Protein AF-A0A330G0H7-F1 (afdb_monomer_lite)

Organism: Enterobacter cloacae (NCBI:txid550)

pLDDT: mean 85.18, std 18.32, range [38.19, 97.94]

Foldseek 3Di:
DVVVVLLVLQVVLQVVVVVCCVVVVHPADAAAFDEDAFEAEAVGLVVSVVNQVCLVVVPPSLLVSNVNSCVPHHYNYDSNTHYPHYHYHHPPPPPPPPDPDDDDDDDD

Secondary structure (DSSP, 8-state):
-HHHHHHHHHHHHHHHHHHHHHHHT-S--EE---EEEEEEETHHHHHHHHHHHHHHTT-HHHHHHHHHHHTT-EE-S-TT-EEEEEEEE----------S--------

Structure (mmCIF, N/CA/C/O backbone):
data_AF-A0A330G0H7-F1
#
_entry.id   AF-A0A330G0H7-F1
#
loop_
_atom_site.group_PDB
_atom_site.id
_atom_site.type_symbol
_atom_site.label_atom_id
_atom_site.label_alt_id
_atom_site.label_comp_id
_atom_site.label_asym_id
_atom_site.label_entity_id
_atom_site.label_seq_id
_atom_site.pdbx_PDB_ins_code
_atom_site.Cartn_x
_atom_site.Cartn_y
_atom_site.Cartn_z
_atom_site.occupancy
_atom_site.B_iso_or_equiv
_atom_site.auth_seq_id
_atom_site.auth_comp_id
_atom_site.auth_asym_id
_atom_site.auth_atom_id
_atom_site.pdbx_PDB_model_num
ATOM 1 N N . LYS A 1 1 ? 9.115 -8.337 -8.343 1.00 62.84 1 LYS A N 1
ATOM 2 C CA . LYS A 1 1 ? 9.505 -6.994 -7.813 1.00 62.84 1 LYS A CA 1
ATOM 3 C C . LYS A 1 1 ? 8.358 -6.338 -7.050 1.00 62.84 1 LYS A C 1
ATOM 5 O O . LYS A 1 1 ? 8.592 -5.875 -5.944 1.00 62.84 1 LYS A O 1
ATOM 10 N N . THR A 1 2 ? 7.137 -6.345 -7.586 1.00 73.94 2 THR A N 1
ATOM 11 C CA . THR A 1 2 ? 5.952 -5.833 -6.881 1.00 73.94 2 THR A CA 1
ATOM 12 C C . THR A 1 2 ? 5.593 -6.643 -5.637 1.00 73.94 2 THR A C 1
ATOM 14 O O . THR A 1 2 ? 5.177 -6.055 -4.655 1.00 73.94 2 THR A O 1
ATOM 17 N N . ASP A 1 3 ? 5.853 -7.951 -5.600 1.00 78.50 3 ASP A N 1
ATOM 18 C CA . ASP A 1 3 ? 5.480 -8.772 -4.429 1.00 78.50 3 ASP A CA 1
ATOM 19 C C . ASP A 1 3 ? 6.363 -8.490 -3.211 1.00 78.50 3 ASP A C 1
ATOM 21 O O . ASP A 1 3 ? 5.889 -8.506 -2.081 1.00 78.50 3 ASP A O 1
ATOM 25 N N . LYS A 1 4 ? 7.625 -8.099 -3.441 1.00 81.69 4 LYS A N 1
ATOM 26 C CA . LYS A 1 4 ? 8.481 -7.548 -2.379 1.00 81.69 4 LYS A CA 1
ATOM 27 C C . LYS A 1 4 ? 7.928 -6.225 -1.842 1.00 81.69 4 LYS A C 1
ATOM 29 O O . LYS A 1 4 ? 7.996 -5.991 -0.641 1.00 81.69 4 LYS A O 1
ATOM 34 N N . ALA A 1 5 ? 7.369 -5.379 -2.712 1.00 77.50 5 ALA A N 1
ATOM 35 C CA . ALA A 1 5 ? 6.721 -4.140 -2.284 1.00 77.50 5 ALA A CA 1
ATOM 36 C C . ALA A 1 5 ? 5.468 -4.432 -1.441 1.00 77.50 5 ALA A C 1
ATOM 38 O O . ALA A 1 5 ? 5.298 -3.815 -0.396 1.00 77.50 5 ALA A O 1
ATOM 39 N N . VAL A 1 6 ? 4.655 -5.420 -1.837 1.00 86.00 6 VAL A N 1
ATOM 40 C CA . VAL A 1 6 ? 3.478 -5.865 -1.069 1.00 86.00 6 VAL A CA 1
ATOM 41 C C . VAL A 1 6 ? 3.878 -6.433 0.294 1.00 86.00 6 VAL A C 1
ATOM 43 O O . VAL A 1 6 ? 3.304 -6.031 1.301 1.00 86.00 6 VAL A O 1
ATOM 46 N N . ALA A 1 7 ? 4.907 -7.282 0.364 1.00 87.88 7 ALA A N 1
ATOM 47 C CA . ALA A 1 7 ? 5.421 -7.794 1.637 1.00 87.88 7 ALA A CA 1
ATOM 48 C C . ALA A 1 7 ? 5.912 -6.666 2.569 1.00 87.88 7 ALA A C 1
ATOM 50 O O . ALA A 1 7 ? 5.693 -6.710 3.778 1.00 87.88 7 ALA A O 1
ATOM 51 N N . GLY A 1 8 ? 6.523 -5.619 2.005 1.00 92.31 8 GLY A N 1
ATOM 52 C CA . GLY A 1 8 ? 6.950 -4.436 2.753 1.00 92.31 8 GLY A CA 1
ATOM 53 C C . GLY A 1 8 ? 5.805 -3.581 3.314 1.00 92.31 8 GLY A C 1
ATOM 54 O O . GLY A 1 8 ? 6.034 -2.825 4.257 1.00 92.31 8 GLY A O 1
ATOM 55 N N . LEU A 1 9 ? 4.577 -3.696 2.786 1.00 93.56 9 LEU A N 1
ATOM 56 C CA . LEU A 1 9 ? 3.428 -2.931 3.291 1.00 93.56 9 LEU A CA 1
ATOM 57 C C . LEU A 1 9 ? 3.091 -3.301 4.730 1.00 93.56 9 LEU A C 1
ATOM 59 O O . LEU A 1 9 ? 2.837 -2.407 5.533 1.00 93.56 9 LEU A O 1
ATOM 63 N N . ILE A 1 10 ? 3.124 -4.595 5.055 1.00 94.94 10 ILE A N 1
ATOM 64 C CA . ILE A 1 10 ? 2.732 -5.110 6.372 1.00 94.94 10 ILE A CA 1
ATOM 65 C C . ILE A 1 10 ? 3.588 -4.446 7.451 1.00 94.94 10 ILE A C 1
ATOM 67 O O . ILE A 1 10 ? 3.077 -3.730 8.311 1.00 94.94 10 ILE A O 1
ATOM 71 N N . SER A 1 11 ? 4.910 -4.598 7.340 1.00 95.31 11 SER A N 1
ATOM 72 C CA . SER A 1 11 ? 5.846 -4.064 8.327 1.00 95.31 11 SER A CA 1
ATOM 73 C C . SER A 1 11 ? 5.796 -2.538 8.402 1.00 95.31 11 SER A C 1
ATOM 75 O O . SER A 1 11 ? 5.880 -1.980 9.497 1.00 95.31 11 SER A O 1
ATOM 77 N N . LYS A 1 12 ? 5.616 -1.845 7.268 1.00 96.44 12 LYS A N 1
ATOM 78 C CA . LYS A 1 12 ? 5.561 -0.380 7.249 1.00 96.44 12 LYS A CA 1
ATOM 79 C C . LYS A 1 12 ? 4.296 0.162 7.911 1.00 96.44 12 LYS A C 1
ATOM 81 O O . LYS A 1 12 ? 4.404 1.087 8.714 1.00 96.44 12 LYS A O 1
ATOM 86 N N . ILE A 1 13 ? 3.126 -0.408 7.611 1.00 96.62 13 ILE A N 1
ATOM 87 C CA . ILE A 1 13 ? 1.850 0.010 8.210 1.00 96.62 13 ILE A CA 1
ATOM 88 C C . ILE A 1 13 ? 1.893 -0.220 9.721 1.00 96.62 13 ILE A C 1
ATOM 90 O O . ILE A 1 13 ? 1.601 0.702 10.482 1.00 96.62 13 ILE A O 1
ATOM 94 N N . GLU A 1 14 ? 2.335 -1.397 10.165 1.00 95.44 14 GLU A N 1
ATOM 95 C CA . GLU A 1 14 ? 2.437 -1.704 11.590 1.00 95.44 14 GLU A CA 1
ATOM 96 C C . GLU A 1 14 ? 3.361 -0.733 12.337 1.00 95.44 14 GLU A C 1
ATOM 98 O O . GLU A 1 14 ? 3.003 -0.221 13.399 1.00 95.44 14 GLU A O 1
ATOM 103 N N . GLN A 1 15 ? 4.551 -0.462 11.786 1.00 96.00 15 GLN A N 1
ATOM 104 C CA . GLN A 1 15 ? 5.502 0.485 12.373 1.00 96.00 15 GLN A CA 1
ATOM 105 C C . GLN A 1 15 ? 4.896 1.887 12.470 1.00 96.00 15 GLN A C 1
ATOM 107 O O . GLN A 1 15 ? 4.975 2.521 13.521 1.00 96.00 15 GLN A O 1
ATOM 112 N N . THR A 1 16 ? 4.245 2.359 11.404 1.00 95.56 16 THR A N 1
ATOM 113 C CA . THR A 1 16 ? 3.584 3.667 11.400 1.00 95.56 16 THR A CA 1
ATOM 114 C C . THR A 1 16 ? 2.466 3.734 12.438 1.00 95.56 16 THR A C 1
ATOM 116 O O . THR A 1 16 ? 2.392 4.714 13.174 1.00 95.56 16 THR A O 1
ATOM 119 N N . LEU A 1 17 ? 1.627 2.703 12.558 1.00 94.81 17 LEU A N 1
ATOM 120 C CA . LEU A 1 17 ? 0.551 2.678 13.550 1.00 94.81 17 LEU A CA 1
ATOM 121 C C . LEU A 1 17 ? 1.085 2.657 14.982 1.00 94.81 17 LEU A C 1
ATOM 123 O O . LEU A 1 17 ? 0.564 3.390 15.820 1.00 94.81 17 LEU A O 1
ATOM 127 N N . ARG A 1 18 ? 2.134 1.874 15.267 1.00 93.56 18 ARG A N 1
ATOM 128 C CA . ARG A 1 18 ? 2.805 1.893 16.579 1.00 93.56 18 ARG A CA 1
ATOM 129 C C . ARG A 1 18 ? 3.330 3.290 16.908 1.00 93.56 18 ARG A C 1
ATOM 131 O O . ARG A 1 18 ? 3.045 3.808 17.983 1.00 93.56 18 ARG A O 1
ATOM 138 N N . ASN A 1 19 ? 4.009 3.930 15.959 1.00 94.44 19 ASN A N 1
ATOM 139 C CA . ASN A 1 19 ? 4.538 5.279 16.149 1.00 94.44 19 ASN A CA 1
ATOM 140 C C . ASN A 1 19 ? 3.419 6.307 16.375 1.00 94.44 19 ASN A C 1
ATOM 142 O O . ASN A 1 19 ? 3.527 7.136 17.273 1.00 94.44 19 ASN A O 1
ATOM 146 N N . LEU A 1 20 ? 2.322 6.235 15.614 1.00 93.44 20 LEU A N 1
ATOM 147 C CA . LEU A 1 20 ? 1.179 7.139 15.777 1.00 93.44 20 LEU A CA 1
ATOM 148 C C . LEU A 1 20 ? 0.468 6.948 17.119 1.00 93.44 20 LEU A C 1
ATOM 150 O O . LEU A 1 20 ? 0.106 7.942 17.742 1.00 93.44 20 LEU A O 1
ATOM 154 N N . LYS A 1 21 ? 0.292 5.706 17.590 1.00 92.50 21 LYS A N 1
ATOM 155 C CA . LYS A 1 21 ? -0.276 5.437 18.923 1.00 92.50 21 LYS A CA 1
ATOM 156 C C . LYS A 1 21 ? 0.568 6.082 20.023 1.00 92.50 21 LYS A C 1
ATOM 158 O O . LYS A 1 21 ? 0.005 6.709 20.918 1.00 92.50 21 LYS A O 1
ATOM 163 N N . ASN A 1 22 ? 1.895 5.989 19.905 1.00 91.69 22 ASN A N 1
ATOM 164 C CA . ASN A 1 22 ? 2.832 6.586 20.856 1.00 91.69 22 ASN A CA 1
ATOM 165 C C . ASN A 1 22 ? 2.785 8.121 20.822 1.00 91.69 22 ASN A C 1
ATOM 167 O O . ASN A 1 22 ? 2.642 8.747 21.865 1.00 91.69 22 ASN A O 1
ATOM 171 N N . ILE A 1 23 ? 2.856 8.731 19.633 1.00 94.00 23 ILE A N 1
ATOM 172 C CA . ILE A 1 23 ? 2.881 10.197 19.474 1.00 94.00 23 ILE A CA 1
ATOM 173 C C . ILE A 1 23 ? 1.555 10.831 19.903 1.00 94.00 23 ILE A C 1
ATOM 175 O O . ILE A 1 23 ? 1.542 11.866 20.560 1.00 94.00 23 ILE A O 1
ATOM 179 N N . LEU A 1 24 ? 0.429 10.224 19.523 1.00 92.31 24 LEU A N 1
ATOM 180 C CA . LEU A 1 24 ? -0.898 10.762 19.823 1.00 92.31 24 LEU A CA 1
ATOM 181 C C . LEU A 1 24 ? -1.375 10.407 21.235 1.00 92.31 24 LEU A C 1
ATOM 183 O O . LEU A 1 24 ? -2.424 10.897 21.645 1.00 92.31 24 LEU A O 1
ATOM 187 N N . ASN A 1 25 ? -0.649 9.535 21.945 1.00 91.06 25 ASN A N 1
ATOM 188 C CA . ASN A 1 25 ? -1.046 8.946 23.222 1.00 91.06 25 ASN A CA 1
ATOM 189 C C . ASN A 1 25 ? -2.492 8.403 23.198 1.00 91.06 25 ASN A C 1
ATOM 191 O O . ASN A 1 25 ? -3.287 8.605 24.116 1.00 91.06 25 ASN A O 1
ATOM 195 N N . LYS A 1 26 ? -2.862 7.750 22.088 1.00 85.12 26 LYS A N 1
ATOM 196 C CA . LYS A 1 26 ? -4.192 7.165 21.870 1.00 85.12 26 LYS A CA 1
ATOM 197 C C . LYS A 1 26 ? -4.070 5.686 21.558 1.00 85.12 26 LYS A C 1
ATOM 199 O O . LYS A 1 26 ? -3.362 5.291 20.636 1.00 85.12 26 LYS A O 1
ATOM 204 N N . GLN A 1 27 ? -4.836 4.872 22.279 1.00 79.06 27 GLN A N 1
ATOM 205 C CA . GLN A 1 27 ? -4.914 3.432 22.019 1.00 79.06 27 GLN A CA 1
ATOM 206 C C . GLN A 1 27 ? -5.782 3.114 20.794 1.00 79.06 27 GLN A C 1
ATOM 208 O O . GLN A 1 27 ? -5.485 2.178 20.047 1.00 79.06 27 GLN A O 1
ATOM 213 N N . LEU A 1 28 ? -6.821 3.924 20.561 1.00 86.75 28 LEU A N 1
ATOM 214 C CA . LEU A 1 28 ? -7.764 3.764 19.459 1.00 86.75 28 LEU A CA 1
ATOM 215 C C . LEU A 1 28 ? -7.435 4.718 18.310 1.00 86.75 28 LEU A C 1
ATOM 217 O O . LEU A 1 28 ? -7.427 5.939 18.473 1.00 86.75 28 LEU A O 1
ATOM 221 N N . LEU A 1 29 ? -7.201 4.137 17.135 1.00 91.69 29 LEU A N 1
ATOM 222 C CA . LEU A 1 29 ? -7.006 4.847 15.876 1.00 91.69 29 LEU A CA 1
ATOM 223 C C . LEU A 1 29 ? -8.028 4.353 14.854 1.00 91.69 29 LEU A C 1
ATOM 225 O O . LEU A 1 29 ? -8.388 3.177 14.842 1.00 91.69 29 LEU A O 1
ATOM 229 N N . ILE A 1 30 ? -8.461 5.258 13.982 1.00 94.31 30 ILE A N 1
ATOM 230 C CA . ILE A 1 30 ? -9.263 4.932 12.803 1.00 94.31 30 ILE A CA 1
ATOM 231 C C . ILE A 1 30 ? -8.515 5.479 11.593 1.00 94.31 30 ILE A C 1
ATOM 233 O O . ILE A 1 30 ? -8.288 6.687 11.483 1.00 94.31 30 ILE A O 1
ATOM 237 N N . VAL A 1 31 ? -8.131 4.595 10.677 1.00 95.25 31 VAL A N 1
ATOM 238 C CA . VAL A 1 31 ? -7.482 4.969 9.421 1.00 95.25 31 VAL A CA 1
ATOM 239 C C . VAL A 1 31 ? -8.571 5.260 8.392 1.00 95.25 31 VAL A C 1
ATOM 241 O O . VAL A 1 31 ? -9.280 4.368 7.933 1.00 95.25 31 VAL A O 1
ATOM 244 N N . LYS A 1 32 ? -8.719 6.531 8.014 1.00 97.00 32 LYS A N 1
ATOM 245 C CA . LYS A 1 32 ? -9.744 6.947 7.040 1.00 97.00 32 LYS A CA 1
ATOM 246 C C . LYS A 1 32 ? -9.347 6.672 5.590 1.00 97.00 32 LYS A C 1
ATOM 248 O O . LYS A 1 32 ? -10.206 6.467 4.743 1.00 97.00 32 LYS A O 1
ATOM 253 N N . SER A 1 33 ? -8.051 6.688 5.283 1.00 96.00 33 SER A N 1
ATOM 254 C CA . SER A 1 33 ? -7.550 6.429 3.932 1.00 96.00 33 SER A CA 1
ATOM 255 C C . SER A 1 33 ? -6.106 5.938 3.959 1.00 96.00 33 SER A C 1
ATOM 257 O O . SER A 1 33 ? -5.358 6.276 4.874 1.00 96.00 33 SER A O 1
ATOM 259 N N . LEU A 1 34 ? -5.729 5.167 2.939 1.00 96.81 34 LEU A N 1
ATOM 260 C CA . LEU A 1 34 ? -4.355 4.768 2.653 1.00 96.81 34 LEU A CA 1
ATOM 261 C C . LEU A 1 34 ? -4.071 5.123 1.195 1.00 96.81 34 LEU A C 1
ATOM 263 O O . LEU A 1 34 ? -4.827 4.727 0.304 1.00 96.81 34 LEU A O 1
ATOM 267 N N . GLN A 1 35 ? -3.025 5.913 0.968 1.00 97.31 35 GLN A N 1
ATOM 268 C CA . GLN A 1 35 ? -2.694 6.453 -0.345 1.00 97.31 35 GLN A CA 1
ATOM 269 C C . GLN A 1 35 ? -1.260 6.091 -0.727 1.00 97.31 35 GLN A C 1
ATOM 271 O O . GLN A 1 35 ? -0.372 6.107 0.124 1.00 97.31 35 GLN A O 1
ATOM 276 N N . PHE A 1 36 ? -1.048 5.769 -1.999 1.00 96.75 36 PHE A N 1
ATOM 277 C CA . PHE A 1 36 ? 0.258 5.431 -2.551 1.00 96.75 36 PHE A CA 1
ATOM 278 C C . PHE A 1 36 ? 0.767 6.535 -3.468 1.00 96.75 36 PHE A C 1
ATOM 280 O O . PHE A 1 36 ? 0.097 6.893 -4.439 1.00 96.75 36 PHE A O 1
ATOM 287 N N . ASP A 1 37 ? 1.989 6.986 -3.206 1.00 96.69 37 ASP A N 1
ATOM 288 C CA . ASP A 1 37 ? 2.802 7.705 -4.180 1.00 96.69 37 ASP A CA 1
ATOM 289 C C . ASP A 1 37 ? 3.820 6.719 -4.751 1.00 96.69 37 ASP A C 1
ATOM 291 O O . ASP A 1 37 ? 4.631 6.143 -4.022 1.00 96.69 37 ASP A O 1
ATOM 295 N N . ILE A 1 38 ? 3.729 6.459 -6.052 1.00 95.06 38 ILE A N 1
ATOM 296 C CA . ILE A 1 38 ? 4.444 5.365 -6.706 1.00 95.06 38 ILE A CA 1
ATOM 297 C C . ILE A 1 38 ? 5.502 5.959 -7.628 1.00 95.06 38 ILE A C 1
ATOM 299 O O . ILE A 1 38 ? 5.178 6.690 -8.558 1.00 95.06 38 ILE A O 1
ATOM 303 N N . PHE A 1 39 ? 6.765 5.607 -7.409 1.00 93.81 39 PHE A N 1
ATOM 304 C CA . PHE A 1 39 ? 7.882 6.104 -8.209 1.00 93.81 39 PHE A CA 1
ATOM 305 C C . PHE A 1 39 ? 8.600 4.964 -8.924 1.00 93.81 39 PHE A C 1
ATOM 307 O O . PHE A 1 39 ? 8.780 3.879 -8.367 1.00 93.81 39 PHE A O 1
ATOM 314 N N . GLY A 1 40 ? 9.032 5.206 -10.160 1.00 93.12 40 GLY A N 1
ATOM 315 C CA . GLY A 1 40 ? 9.780 4.226 -10.937 1.00 93.12 40 GLY A CA 1
ATOM 316 C C . GLY A 1 40 ? 10.686 4.867 -11.979 1.00 93.12 40 GLY A C 1
ATOM 317 O O . GLY A 1 40 ? 10.257 5.749 -12.712 1.00 93.12 40 GLY A O 1
ATOM 318 N N . PHE A 1 41 ? 11.928 4.388 -12.068 1.00 90.81 41 PHE A N 1
ATOM 319 C CA . PHE A 1 41 ? 12.940 4.875 -13.010 1.00 90.81 41 PHE A CA 1
ATOM 320 C C . PHE A 1 41 ? 13.346 3.786 -14.009 1.00 90.81 41 PHE A C 1
ATOM 322 O O . PHE A 1 41 ? 13.614 2.656 -13.590 1.00 90.81 41 PHE A O 1
ATOM 329 N N . SER A 1 42 ? 13.415 4.099 -15.305 1.00 86.69 42 SER A N 1
ATOM 330 C CA . SER A 1 42 ? 13.742 3.166 -16.392 1.00 86.69 42 SER A CA 1
ATOM 331 C C . SER A 1 42 ? 12.891 1.884 -16.282 1.00 86.69 42 SER A C 1
ATOM 333 O O . SER A 1 42 ? 11.661 1.943 -16.257 1.00 86.69 42 SER A O 1
ATOM 335 N N . ARG A 1 43 ? 13.498 0.707 -16.073 1.00 86.50 43 ARG A N 1
ATOM 336 C CA . ARG A 1 43 ? 12.774 -0.561 -15.808 1.00 86.50 43 ARG A CA 1
ATOM 337 C C . ARG A 1 43 ? 11.850 -0.508 -14.581 1.00 86.50 43 ARG A C 1
ATOM 339 O O . ARG A 1 43 ? 10.871 -1.249 -14.501 1.00 86.50 43 ARG A O 1
ATOM 346 N N . GLY A 1 44 ? 12.155 0.343 -13.607 1.00 90.31 44 GLY A N 1
ATOM 347 C CA . GLY A 1 44 ? 11.310 0.613 -12.447 1.00 90.31 44 GLY A CA 1
ATOM 348 C C . GLY A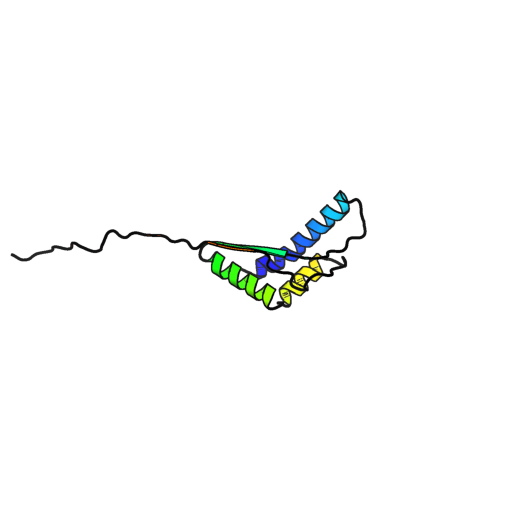 1 44 ? 9.997 1.310 -12.805 1.00 90.31 44 GLY A C 1
ATOM 349 O O . GLY A 1 44 ? 9.013 1.094 -12.105 1.00 90.31 44 GLY A O 1
ATOM 350 N N . ALA A 1 45 ? 9.933 2.067 -13.907 1.00 91.50 45 ALA A N 1
ATOM 351 C CA . ALA A 1 45 ? 8.701 2.712 -14.360 1.00 91.50 45 ALA A CA 1
ATOM 352 C C . ALA A 1 45 ? 7.631 1.681 -14.756 1.00 91.50 45 ALA A C 1
ATOM 354 O O . ALA A 1 45 ? 6.464 1.825 -14.395 1.00 91.50 45 ALA A O 1
ATOM 355 N N . ALA A 1 46 ? 8.029 0.586 -15.416 1.00 90.81 46 ALA A N 1
ATOM 356 C CA . ALA A 1 46 ? 7.122 -0.523 -15.718 1.00 90.81 46 ALA A CA 1
ATOM 357 C C . ALA A 1 46 ? 6.589 -1.188 -14.436 1.00 90.81 46 ALA A C 1
ATOM 359 O O . ALA A 1 46 ? 5.393 -1.449 -14.323 1.00 90.81 46 ALA A O 1
ATOM 360 N N . ALA A 1 47 ? 7.450 -1.399 -13.434 1.00 91.88 47 ALA A N 1
ATOM 361 C CA . ALA A 1 47 ? 7.035 -1.955 -12.146 1.00 91.88 47 ALA A CA 1
ATOM 362 C C . ALA A 1 47 ? 6.108 -1.006 -11.362 1.00 91.88 47 ALA A C 1
ATOM 364 O O . ALA A 1 47 ? 5.158 -1.475 -10.739 1.00 91.88 47 ALA A O 1
ATOM 365 N N . ALA A 1 48 ? 6.354 0.307 -11.423 1.00 93.25 48 ALA A N 1
ATOM 366 C CA . ALA A 1 48 ? 5.502 1.335 -10.830 1.00 93.25 48 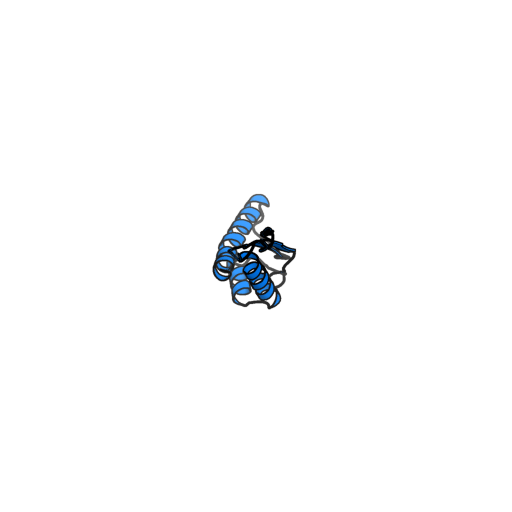ALA A CA 1
ATOM 367 C C . ALA A 1 48 ? 4.100 1.329 -11.453 1.00 93.25 48 ALA A C 1
ATOM 369 O O . ALA A 1 48 ? 3.111 1.225 -10.730 1.00 93.25 48 ALA A O 1
ATOM 370 N N . ARG A 1 49 ? 4.011 1.340 -12.791 1.00 94.25 49 ARG A N 1
ATOM 371 C CA . ARG A 1 49 ? 2.730 1.213 -13.508 1.00 94.25 49 ARG A CA 1
ATOM 372 C C . ARG A 1 49 ? 2.021 -0.095 -13.161 1.00 94.25 49 ARG A C 1
ATOM 374 O O . ARG A 1 49 ? 0.835 -0.084 -12.862 1.00 94.25 49 ARG A O 1
ATOM 381 N N . HIS A 1 50 ? 2.751 -1.211 -13.130 1.00 94.69 50 HIS A N 1
ATOM 382 C CA . HIS A 1 50 ? 2.185 -2.509 -12.764 1.00 94.69 50 HIS A CA 1
ATOM 383 C C . HIS A 1 50 ? 1.614 -2.512 -11.338 1.00 94.69 50 HIS A C 1
ATOM 385 O O . HIS A 1 50 ? 0.496 -2.970 -11.127 1.00 94.69 50 HIS A O 1
ATOM 391 N N . PHE A 1 51 ? 2.335 -1.960 -10.359 1.00 95.56 51 PHE A N 1
ATOM 392 C CA . PHE A 1 51 ? 1.830 -1.841 -8.991 1.00 95.56 51 PHE A CA 1
ATOM 393 C C . PHE A 1 51 ? 0.601 -0.923 -8.909 1.00 95.56 51 PHE A C 1
ATOM 395 O O . PHE A 1 51 ? -0.386 -1.295 -8.280 1.00 95.56 51 PHE A O 1
ATOM 402 N N . ALA A 1 52 ? 0.617 0.226 -9.590 1.00 96.19 52 ALA A N 1
ATOM 403 C CA . ALA A 1 52 ? -0.537 1.123 -9.652 1.00 96.19 52 ALA A CA 1
ATOM 404 C C . ALA A 1 52 ? -1.775 0.429 -10.239 1.00 96.19 52 ALA A C 1
ATOM 406 O O . ALA A 1 52 ? -2.868 0.549 -9.691 1.00 96.19 52 ALA A O 1
ATOM 407 N N . ASN A 1 53 ? -1.593 -0.360 -11.301 1.00 96.88 53 ASN A N 1
ATOM 408 C CA . ASN A 1 53 ? -2.671 -1.138 -11.904 1.00 96.88 53 ASN A CA 1
ATOM 409 C C . ASN A 1 53 ? -3.220 -2.193 -10.940 1.00 96.88 53 ASN A C 1
ATOM 411 O O . ASN A 1 53 ? -4.431 -2.367 -10.867 1.00 96.88 53 ASN A O 1
ATOM 415 N N . ARG A 1 54 ? -2.364 -2.855 -10.151 1.00 97.44 54 ARG A N 1
ATOM 416 C CA . ARG A 1 54 ? -2.808 -3.797 -9.108 1.00 97.44 54 ARG A CA 1
ATOM 417 C C . ARG A 1 54 ? -3.631 -3.107 -8.016 1.00 97.44 54 ARG A C 1
ATOM 419 O O . ARG A 1 54 ? -4.650 -3.644 -7.593 1.00 97.44 54 ARG A O 1
ATOM 426 N N . VAL A 1 55 ? -3.231 -1.907 -7.588 1.00 96.88 55 VAL A N 1
ATOM 427 C CA . VAL A 1 55 ? -4.016 -1.091 -6.642 1.00 96.88 55 VAL A CA 1
ATOM 428 C C . VAL A 1 55 ? -5.381 -0.740 -7.241 1.00 96.88 55 VAL A C 1
ATOM 430 O O . VAL A 1 55 ? -6.409 -0.944 -6.596 1.00 96.88 55 VAL A O 1
ATOM 433 N N . LEU A 1 56 ? -5.408 -0.261 -8.490 1.00 97.00 56 LEU A N 1
ATOM 434 C CA . LEU A 1 56 ? -6.646 0.082 -9.193 1.00 97.00 56 LEU A CA 1
ATOM 435 C C . LEU A 1 56 ? -7.577 -1.131 -9.336 1.00 97.00 56 LEU A C 1
ATOM 437 O O . LEU A 1 56 ? -8.770 -1.017 -9.074 1.00 97.00 56 LEU A O 1
ATOM 441 N N . ALA A 1 57 ? -7.019 -2.294 -9.671 1.00 97.62 57 ALA A N 1
ATOM 442 C CA . ALA A 1 57 ? -7.741 -3.553 -9.831 1.00 97.62 57 ALA A CA 1
ATOM 443 C C . ALA A 1 57 ? -8.180 -4.205 -8.505 1.00 97.62 57 ALA A C 1
ATOM 445 O O . ALA A 1 57 ? -8.743 -5.296 -8.532 1.00 97.62 57 ALA A O 1
ATOM 446 N N . GLN A 1 58 ? -7.932 -3.566 -7.353 1.00 97.31 58 GLN A N 1
ATOM 447 C CA . GLN A 1 58 ? -8.248 -4.109 -6.027 1.00 97.31 58 GLN A CA 1
ATOM 448 C C . GLN A 1 58 ? -7.621 -5.496 -5.787 1.00 97.31 58 GLN A C 1
ATOM 450 O O . GLN A 1 58 ? -8.268 -6.417 -5.294 1.00 97.31 58 GLN A O 1
ATOM 455 N N . ASP A 1 59 ? -6.340 -5.636 -6.138 1.00 97.69 59 ASP A N 1
ATOM 456 C CA . ASP A 1 59 ? -5.574 -6.877 -6.001 1.00 97.69 59 ASP A CA 1
ATOM 457 C C . ASP A 1 59 ? -5.651 -7.461 -4.578 1.00 97.69 59 ASP A C 1
ATOM 459 O O . ASP A 1 59 ? -5.347 -6.795 -3.581 1.00 97.69 59 ASP A O 1
ATOM 463 N N . SER A 1 60 ? -6.042 -8.734 -4.486 1.00 97.44 60 SER A N 1
ATOM 464 C CA . SER A 1 60 ? -6.310 -9.414 -3.216 1.00 97.44 60 SER A CA 1
ATOM 465 C C . SER A 1 60 ? -5.080 -9.518 -2.314 1.00 97.44 60 SER A C 1
ATOM 467 O O . SER A 1 60 ? -5.222 -9.440 -1.094 1.00 97.44 60 SER A O 1
ATOM 469 N N . ALA A 1 61 ? -3.873 -9.625 -2.878 1.00 96.94 61 ALA A N 1
ATOM 470 C CA . ALA A 1 61 ? -2.647 -9.671 -2.090 1.00 96.94 61 ALA A CA 1
ATOM 471 C C . ALA A 1 61 ? -2.330 -8.304 -1.468 1.00 96.94 61 ALA A C 1
ATOM 473 O O . ALA A 1 61 ? -1.877 -8.243 -0.326 1.00 96.94 61 ALA A O 1
ATOM 474 N N . ILE A 1 62 ? -2.618 -7.202 -2.173 1.00 97.38 62 ILE A N 1
ATOM 475 C CA . ILE A 1 62 ? -2.494 -5.846 -1.613 1.00 97.38 62 ILE A CA 1
ATOM 476 C C . ILE A 1 62 ? -3.503 -5.649 -0.477 1.00 97.38 62 ILE A C 1
ATOM 478 O O . ILE A 1 62 ? -3.131 -5.178 0.598 1.00 97.38 62 ILE A O 1
ATOM 482 N N . ILE A 1 63 ? -4.759 -6.057 -0.682 1.00 97.94 63 ILE A N 1
ATOM 483 C CA . ILE A 1 63 ? -5.805 -5.987 0.351 1.00 97.94 63 ILE A CA 1
ATOM 484 C C . ILE A 1 63 ? -5.398 -6.796 1.586 1.00 97.94 63 ILE A C 1
ATOM 486 O O . ILE A 1 63 ? -5.503 -6.300 2.709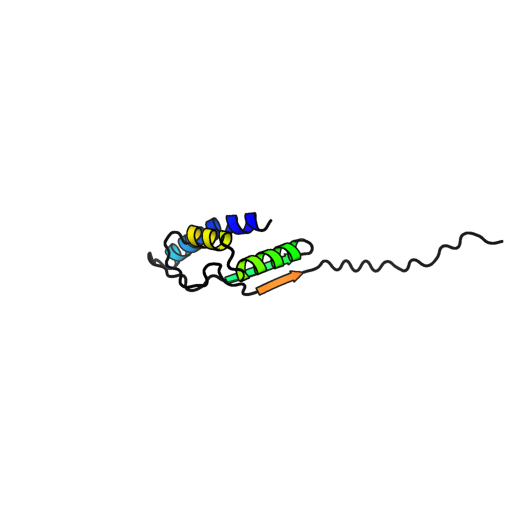 1.00 97.94 63 ILE A O 1
ATOM 490 N N . ALA A 1 64 ? -4.923 -8.028 1.392 1.00 97.31 64 ALA A N 1
ATOM 491 C CA . ALA A 1 64 ? -4.482 -8.894 2.479 1.00 97.31 64 ALA A CA 1
ATOM 492 C C . ALA A 1 64 ? -3.318 -8.267 3.257 1.00 97.31 64 ALA A C 1
ATOM 494 O O . ALA A 1 64 ? -3.375 -8.198 4.484 1.00 97.31 64 ALA A O 1
ATOM 495 N N . ALA A 1 65 ? -2.317 -7.728 2.557 1.00 97.12 65 ALA A N 1
ATOM 496 C CA . ALA A 1 65 ? -1.175 -7.068 3.180 1.00 97.12 65 ALA A CA 1
ATOM 497 C C . ALA A 1 65 ? -1.579 -5.825 3.990 1.00 97.12 65 ALA A C 1
ATOM 499 O O . ALA A 1 65 ? -1.096 -5.636 5.107 1.00 97.12 65 ALA A O 1
ATOM 500 N N . ILE A 1 66 ? -2.492 -4.995 3.470 1.00 97.62 66 ILE A N 1
ATOM 501 C CA . ILE A 1 66 ? -3.011 -3.826 4.196 1.00 97.62 66 ILE A CA 1
ATOM 502 C C . ILE A 1 66 ? -3.782 -4.268 5.442 1.00 97.62 66 ILE A C 1
ATOM 504 O O . ILE A 1 66 ? -3.526 -3.752 6.528 1.00 97.62 66 ILE A O 1
ATOM 508 N N . ARG A 1 67 ? -4.694 -5.240 5.316 1.00 97.00 67 ARG A N 1
ATOM 509 C CA . ARG A 1 67 ? -5.473 -5.765 6.451 1.00 97.00 67 ARG A CA 1
ATOM 510 C C . ARG A 1 67 ? -4.578 -6.349 7.537 1.00 97.00 67 ARG A C 1
ATOM 512 O O . ARG A 1 67 ? -4.794 -6.064 8.711 1.00 97.00 67 ARG A O 1
ATOM 519 N N . GLN A 1 68 ? -3.570 -7.121 7.141 1.00 96.62 68 GLN A N 1
ATOM 520 C CA . GLN A 1 68 ? -2.594 -7.685 8.063 1.00 96.62 68 GLN A CA 1
ATOM 521 C C . GLN A 1 68 ? -1.804 -6.575 8.764 1.00 96.62 68 GLN A C 1
ATOM 523 O O . GLN A 1 68 ? -1.743 -6.561 9.988 1.00 96.62 68 GLN A O 1
ATOM 528 N N . GLY A 1 69 ? -1.282 -5.601 8.012 1.00 96.00 69 GLY A N 1
ATOM 529 C CA . GLY A 1 69 ? -0.516 -4.491 8.581 1.00 96.00 69 GLY A CA 1
ATOM 530 C C . GLY A 1 69 ? -1.330 -3.581 9.511 1.00 96.00 69 GLY A C 1
ATOM 531 O O . GLY A 1 69 ? -0.796 -3.043 10.480 1.00 96.00 69 GLY A O 1
ATOM 532 N N . LEU A 1 70 ? -2.631 -3.414 9.247 1.00 96.06 70 LEU A N 1
ATOM 533 C CA . LEU A 1 70 ? -3.546 -2.671 10.120 1.00 96.06 70 LEU A CA 1
ATOM 534 C C . LEU A 1 70 ? -3.767 -3.367 11.469 1.00 96.06 70 LEU A C 1
ATOM 536 O O . LEU A 1 70 ? -4.081 -2.687 12.443 1.00 96.06 70 LEU A O 1
ATOM 540 N N . ASN A 1 71 ? -3.616 -4.694 11.531 1.00 93.75 71 ASN A N 1
ATOM 541 C CA . ASN A 1 71 ? -3.692 -5.503 12.749 1.00 93.75 71 ASN A CA 1
ATOM 542 C C . ASN A 1 71 ? -4.869 -5.119 13.677 1.00 93.75 71 ASN A C 1
ATOM 544 O O . ASN A 1 71 ? -4.688 -4.740 14.835 1.00 93.75 71 ASN A O 1
ATOM 548 N N . GLY A 1 72 ? -6.088 -5.128 13.126 1.00 91.31 72 GLY A N 1
ATOM 549 C CA . GLY A 1 72 ? -7.321 -4.817 13.862 1.00 91.31 72 GLY A CA 1
ATOM 550 C C . GLY A 1 72 ? -7.638 -3.325 14.031 1.00 91.31 72 GLY A C 1
ATOM 551 O O . GLY A 1 72 ? -8.698 -2.989 14.555 1.00 91.31 72 GLY A O 1
ATOM 552 N N . VAL A 1 73 ? -6.781 -2.410 13.565 1.00 94.62 73 VAL A N 1
ATOM 553 C CA . VAL A 1 73 ? -7.120 -0.981 13.484 1.00 94.62 73 VAL A CA 1
ATOM 554 C C . VAL A 1 73 ? -8.238 -0.772 12.462 1.00 94.62 73 VAL A C 1
ATOM 556 O O . VAL A 1 73 ? -8.148 -1.229 11.322 1.00 94.62 73 VAL A O 1
ATOM 559 N N . ALA A 1 74 ? -9.288 -0.051 12.864 1.00 95.12 74 ALA A N 1
ATOM 560 C CA . ALA A 1 74 ? -10.427 0.232 12.001 1.00 95.12 74 ALA A CA 1
ATOM 561 C C . ALA A 1 74 ? -9.987 1.006 10.750 1.00 95.12 74 ALA A C 1
ATOM 563 O O . ALA A 1 74 ? -9.306 2.031 10.847 1.00 95.12 74 ALA A O 1
ATOM 564 N N . PHE A 1 75 ? -10.409 0.532 9.578 1.00 96.12 75 PHE A N 1
ATOM 565 C CA . PHE A 1 75 ? -10.066 1.119 8.288 1.00 96.12 75 PHE A CA 1
ATOM 566 C C . PHE A 1 75 ? -11.321 1.383 7.461 1.00 96.12 75 PHE A C 1
ATOM 568 O O . PHE A 1 75 ? -12.115 0.479 7.224 1.00 96.12 75 PHE A O 1
ATOM 575 N N . GLN A 1 76 ? -11.490 2.635 7.037 1.00 95.56 76 GLN A N 1
ATOM 576 C CA . GLN A 1 76 ? -12.657 3.113 6.278 1.00 95.56 76 GLN A CA 1
ATOM 577 C C . GLN A 1 76 ? -12.310 3.464 4.821 1.00 95.56 76 GLN A C 1
ATOM 579 O O . GLN A 1 76 ? -13.154 3.960 4.078 1.00 95.56 76 GLN A O 1
ATOM 584 N N . GLY A 1 77 ? -11.054 3.255 4.416 1.00 94.12 77 GLY A N 1
ATOM 585 C CA . GLY A 1 77 ? -10.587 3.564 3.069 1.00 94.12 77 GLY A CA 1
ATOM 586 C C . GLY A 1 77 ?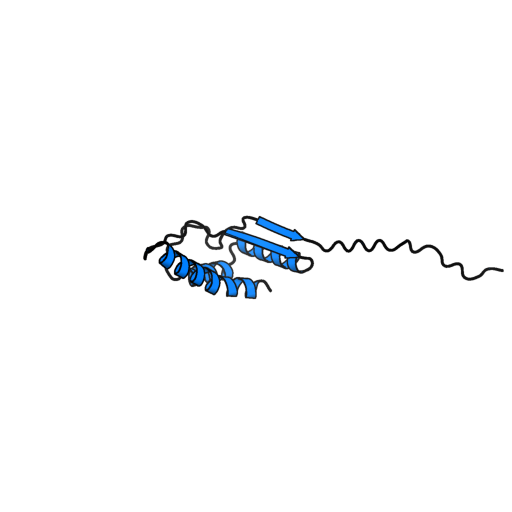 -10.902 2.468 2.052 1.00 94.12 77 GLY A C 1
ATOM 587 O O . GLY A 1 77 ? -11.444 1.413 2.378 1.00 94.12 77 GLY A O 1
ATOM 588 N N . ALA A 1 78 ? -10.506 2.709 0.799 1.00 96.38 78 ALA A N 1
ATOM 589 C CA . ALA A 1 78 ? -10.559 1.682 -0.239 1.00 96.38 78 ALA A CA 1
ATOM 590 C C . ALA A 1 78 ? -9.713 0.462 0.185 1.00 96.38 78 ALA A C 1
ATOM 592 O O . ALA A 1 78 ? -8.581 0.672 0.631 1.00 96.38 78 ALA A O 1
ATOM 593 N N . PRO A 1 79 ? -10.205 -0.785 0.044 1.00 96.38 79 PRO A N 1
ATOM 594 C CA . PRO A 1 79 ? -9.534 -1.980 0.562 1.00 96.38 79 PRO A CA 1
ATOM 595 C C . PRO A 1 79 ? -8.081 -2.138 0.111 1.00 96.38 79 PRO A C 1
ATOM 597 O O . PRO A 1 79 ? -7.230 -2.491 0.925 1.00 96.38 79 PRO A O 1
ATOM 600 N N . ALA A 1 80 ? -7.789 -1.851 -1.160 1.00 97.00 80 ALA A N 1
ATOM 601 C CA . ALA A 1 80 ? -6.430 -1.900 -1.700 1.00 97.00 80 ALA A CA 1
ATOM 602 C C . ALA A 1 80 ? -5.691 -0.552 -1.617 1.00 97.00 80 ALA A C 1
ATOM 604 O O . ALA A 1 80 ? -4.648 -0.394 -2.239 1.00 97.00 80 ALA A O 1
ATOM 605 N N . GLY A 1 81 ? -6.222 0.435 -0.888 1.00 96.81 81 GLY A N 1
ATOM 606 C CA . GLY A 1 81 ? -5.753 1.819 -0.915 1.00 96.81 81 GLY A CA 1
ATOM 607 C C . GLY A 1 81 ? -6.116 2.548 -2.213 1.00 96.81 81 GLY A C 1
ATOM 608 O O . GLY A 1 81 ? -6.921 2.075 -3.018 1.00 96.81 81 GLY A O 1
ATOM 609 N N . LYS A 1 82 ? -5.544 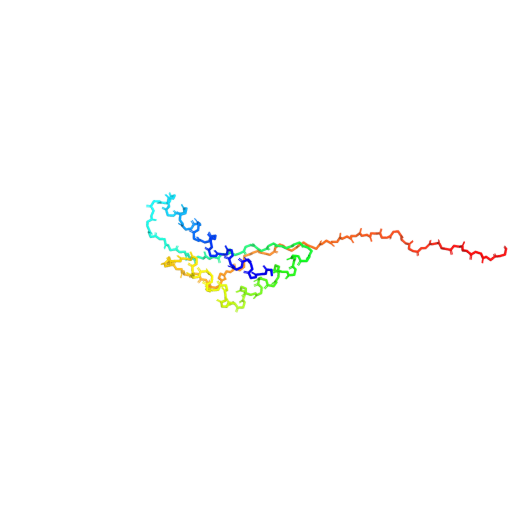3.739 -2.404 1.00 97.50 82 LYS A N 1
ATOM 610 C CA . LYS A 1 82 ? -5.684 4.535 -3.634 1.00 97.50 82 LYS A CA 1
ATOM 611 C C . LYS A 1 82 ? -4.328 5.031 -4.106 1.00 97.50 82 LYS A C 1
ATOM 613 O O . LYS A 1 82 ? -3.535 5.512 -3.304 1.00 97.50 82 LYS A O 1
ATOM 618 N N . THR A 1 83 ? -4.072 4.985 -5.404 1.00 96.75 83 THR A N 1
ATOM 619 C CA . THR A 1 83 ? -2.925 5.696 -5.970 1.00 96.75 83 THR A CA 1
ATOM 620 C C . THR A 1 83 ? -3.221 7.192 -5.982 1.00 96.75 83 THR A C 1
ATOM 622 O O . THR A 1 83 ? -4.224 7.611 -6.554 1.00 96.75 83 THR A O 1
ATOM 625 N N . ARG A 1 84 ? -2.364 7.989 -5.336 1.00 97.56 84 ARG A N 1
ATOM 626 C CA . ARG A 1 84 ? -2.444 9.457 -5.338 1.00 97.56 84 ARG A CA 1
ATOM 627 C C . ARG A 1 84 ? -1.566 10.058 -6.428 1.00 97.56 84 ARG A C 1
ATOM 629 O O . ARG A 1 84 ? -1.989 10.986 -7.107 1.00 97.56 84 ARG A O 1
ATOM 636 N N . PHE A 1 85 ? -0.356 9.534 -6.585 1.00 96.62 85 PHE A N 1
ATOM 637 C CA . PHE A 1 85 ? 0.621 10.056 -7.531 1.00 96.62 85 PHE A CA 1
ATOM 638 C C . PHE A 1 85 ? 1.440 8.927 -8.159 1.00 96.62 85 PHE A C 1
ATOM 640 O O . PHE A 1 85 ? 1.747 7.935 -7.494 1.00 96.62 85 PHE A O 1
ATOM 647 N N . ILE A 1 86 ? 1.813 9.085 -9.434 1.00 94.00 86 ILE A N 1
ATOM 648 C CA . ILE A 1 86 ? 2.739 8.185 -10.128 1.00 94.00 86 ILE A CA 1
ATOM 649 C C . ILE A 1 86 ? 3.836 9.013 -10.803 1.00 94.00 86 ILE A C 1
ATOM 651 O O . ILE A 1 86 ? 3.588 9.679 -11.805 1.00 94.00 86 ILE A O 1
ATOM 655 N N . GLY A 1 87 ? 5.058 8.929 -10.278 1.00 93.94 87 GLY A N 1
ATOM 656 C CA . GLY A 1 87 ? 6.254 9.545 -10.849 1.00 93.94 87 GLY A CA 1
ATOM 657 C C . GLY A 1 87 ? 7.076 8.526 -11.628 1.00 93.94 87 GLY A C 1
ATOM 658 O O . GLY A 1 87 ? 7.851 7.765 -11.045 1.00 93.94 87 GLY A O 1
ATOM 659 N N . ILE A 1 88 ? 6.911 8.497 -12.947 1.00 90.38 88 ILE A N 1
ATOM 660 C CA . ILE A 1 88 ? 7.693 7.646 -13.847 1.00 90.38 88 ILE A CA 1
ATOM 661 C C . ILE A 1 88 ? 8.767 8.464 -14.552 1.00 90.38 88 ILE A C 1
ATOM 663 O O . ILE A 1 88 ? 8.489 9.503 -15.139 1.00 90.38 88 ILE A O 1
ATOM 667 N N . PHE A 1 89 ? 9.989 7.958 -14.528 1.00 86.12 89 PHE A N 1
ATOM 668 C CA . PHE A 1 89 ? 11.133 8.572 -15.179 1.00 86.12 89 PHE A CA 1
ATOM 669 C C . PHE A 1 89 ? 11.694 7.559 -16.160 1.00 86.12 89 PHE A C 1
ATOM 671 O O . PHE A 1 89 ? 12.089 6.469 -15.749 1.00 86.12 89 PHE A O 1
ATOM 678 N N . ASP A 1 90 ? 11.707 7.880 -17.446 1.00 78.44 90 ASP A N 1
ATOM 679 C CA . ASP A 1 90 ? 12.411 7.056 -18.417 1.00 78.44 90 ASP A CA 1
ATOM 680 C C . ASP A 1 90 ? 13.830 7.594 -18.578 1.00 78.44 90 ASP A C 1
ATOM 682 O O . ASP A 1 90 ? 14.044 8.805 -18.651 1.00 78.44 90 ASP A O 1
ATOM 686 N N . THR A 1 91 ? 14.811 6.700 -18.616 1.00 55.00 91 THR A N 1
ATOM 687 C CA . THR A 1 91 ? 16.142 7.075 -19.082 1.00 55.00 91 THR A CA 1
ATOM 688 C C . THR A 1 91 ? 16.030 7.328 -20.574 1.00 55.00 91 THR A C 1
ATOM 690 O O . THR A 1 91 ? 16.258 6.417 -21.366 1.00 55.00 91 THR A O 1
ATOM 693 N N . VAL A 1 92 ? 15.726 8.559 -20.980 1.00 54.00 92 VAL A N 1
ATOM 694 C CA . VAL A 1 92 ? 16.214 9.031 -22.273 1.00 54.00 92 VAL A CA 1
ATOM 695 C C . VAL A 1 92 ? 17.724 9.161 -22.137 1.00 54.00 92 VAL A C 1
ATOM 697 O O . VAL A 1 92 ? 18.265 10.217 -21.827 1.00 54.00 92 VAL A O 1
ATOM 700 N N . ALA A 1 93 ? 18.428 8.058 -22.380 1.00 47.34 93 ALA A N 1
ATOM 701 C CA . ALA A 1 93 ? 19.711 8.196 -23.029 1.00 47.34 93 ALA A CA 1
ATOM 702 C C . ALA A 1 93 ? 19.386 8.742 -24.423 1.00 47.34 93 ALA A C 1
ATOM 704 O O . ALA A 1 93 ? 19.191 7.984 -25.369 1.00 47.34 93 ALA A O 1
ATOM 705 N N . ALA A 1 94 ? 19.303 10.067 -24.554 1.00 43.91 94 ALA A N 1
ATOM 706 C CA . ALA A 1 94 ? 19.687 10.684 -25.805 1.00 43.91 94 ALA A CA 1
ATOM 707 C C . ALA A 1 94 ? 21.186 10.404 -25.949 1.00 43.91 94 ALA A C 1
ATOM 709 O O . ALA A 1 94 ? 22.032 11.255 -25.693 1.00 43.91 94 ALA A O 1
ATOM 710 N N . ILE A 1 95 ? 21.525 9.174 -26.341 1.00 46.03 95 ILE A N 1
ATOM 711 C CA . ILE A 1 95 ? 22.688 8.996 -27.181 1.00 46.03 95 ILE A CA 1
ATOM 712 C C . ILE A 1 95 ? 22.257 9.686 -28.469 1.00 46.03 95 ILE A C 1
ATOM 714 O O . ILE A 1 95 ? 21.654 9.077 -29.349 1.00 46.03 95 ILE A O 1
ATOM 718 N N . GLY A 1 96 ? 22.509 10.991 -28.559 1.00 39.94 96 GLY A N 1
ATOM 719 C CA . GLY A 1 96 ? 22.829 11.549 -29.853 1.00 39.94 96 GLY A CA 1
ATOM 720 C C . GLY A 1 96 ? 24.042 10.760 -30.312 1.00 39.94 96 GLY A C 1
ATOM 721 O O . GLY A 1 96 ? 25.158 11.085 -29.929 1.00 39.94 96 GLY A O 1
ATOM 722 N N . SER A 1 97 ? 23.824 9.662 -31.040 1.00 42.22 97 SER A N 1
ATOM 723 C CA . SER A 1 97 ? 24.867 9.184 -31.931 1.00 42.22 97 SER A CA 1
ATOM 724 C C . SER A 1 97 ? 25.125 10.366 -32.854 1.00 42.22 97 SER A C 1
ATOM 726 O O . SER A 1 97 ? 24.179 10.805 -33.518 1.00 42.22 97 SER A O 1
ATOM 728 N N . PRO A 1 98 ? 26.344 10.923 -32.905 1.00 44.72 98 PRO A N 1
ATOM 729 C CA . PRO A 1 98 ? 26.737 11.660 -34.083 1.00 44.72 98 PRO A CA 1
ATOM 730 C C . PRO A 1 98 ? 26.584 10.665 -35.231 1.00 44.72 98 PRO A C 1
ATOM 732 O O . PRO A 1 98 ? 27.251 9.636 -35.262 1.00 44.72 98 PRO A O 1
ATOM 735 N N . VAL A 1 99 ? 25.571 10.918 -36.053 1.00 47.12 99 VAL A N 1
ATO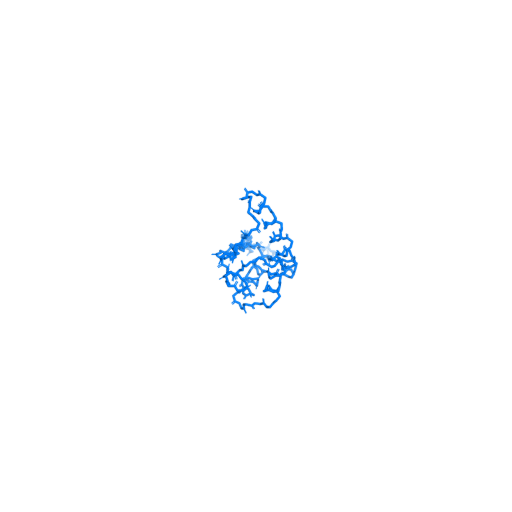M 736 C CA . VAL A 1 99 ? 25.450 10.539 -37.456 1.00 47.12 99 VAL A CA 1
ATOM 737 C C . VAL A 1 99 ? 26.440 9.469 -37.927 1.00 47.12 99 VAL A C 1
ATOM 739 O O . VAL A 1 99 ? 27.627 9.707 -38.131 1.00 47.12 99 VAL A O 1
ATOM 742 N N . ASN A 1 100 ? 25.905 8.281 -38.187 1.00 50.09 100 ASN A N 1
ATOM 743 C CA . ASN A 1 100 ? 26.542 7.309 -39.059 1.00 50.09 100 ASN A CA 1
ATOM 744 C C . ASN A 1 100 ? 26.665 7.956 -40.453 1.00 50.09 100 ASN A C 1
ATOM 746 O O . ASN A 1 100 ? 25.688 8.010 -41.198 1.00 50.09 100 ASN A O 1
ATOM 750 N N . GLY A 1 101 ? 27.823 8.537 -40.767 1.00 49.00 101 GLY A N 1
ATOM 751 C CA . GLY A 1 101 ? 27.984 9.353 -41.967 1.00 49.00 101 GLY A CA 1
ATOM 752 C C . GLY A 1 101 ? 29.418 9.789 -42.224 1.00 49.00 101 GLY A C 1
ATOM 753 O O . GLY A 1 101 ? 29.676 10.982 -42.253 1.00 49.00 101 GLY A O 1
ATOM 754 N N . MET A 1 102 ? 30.337 8.830 -42.377 1.00 46.38 102 MET A N 1
ATOM 755 C CA . MET A 1 102 ? 31.458 8.873 -43.332 1.00 46.38 102 MET A CA 1
ATOM 756 C C . MET A 1 102 ? 32.298 7.597 -43.183 1.00 46.38 102 MET A C 1
ATOM 758 O O . MET A 1 102 ? 33.164 7.496 -42.321 1.00 46.38 102 MET A O 1
ATOM 762 N N . ASN A 1 103 ? 32.044 6.622 -44.055 1.00 51.00 103 ASN A N 1
ATOM 763 C CA . ASN A 1 103 ? 33.028 5.611 -44.424 1.00 51.00 103 ASN A CA 1
ATOM 764 C C . ASN A 1 103 ? 33.433 5.880 -45.882 1.00 51.00 103 ASN A C 1
ATOM 766 O O . ASN A 1 103 ? 32.708 5.452 -46.780 1.00 51.00 103 ASN A O 1
ATOM 770 N N . PRO A 1 104 ? 34.527 6.610 -46.155 1.00 48.38 104 PRO A N 1
ATOM 771 C CA . PRO A 1 104 ? 35.147 6.603 -47.463 1.00 48.38 104 PRO A CA 1
ATOM 772 C C . PRO A 1 104 ? 36.301 5.599 -47.430 1.00 48.38 104 PRO A C 1
ATOM 774 O O . PRO A 1 104 ? 37.445 5.964 -47.171 1.00 48.38 104 PRO A O 1
ATOM 777 N N . HIS A 1 105 ? 36.013 4.327 -47.700 1.00 46.09 105 HIS A N 1
ATOM 778 C CA . HIS A 1 105 ? 37.048 3.421 -48.182 1.00 46.09 105 HIS A CA 1
ATOM 779 C C . HIS A 1 105 ? 36.895 3.241 -49.695 1.00 46.09 105 HIS A C 1
ATOM 781 O O . HIS A 1 105 ? 36.020 2.525 -50.168 1.00 46.09 105 HIS A O 1
ATOM 787 N N . SER A 1 106 ? 37.807 3.914 -50.399 1.00 44.97 106 SER A N 1
ATOM 788 C CA . SER A 1 106 ? 38.439 3.502 -51.657 1.00 44.97 106 SER A CA 1
ATOM 789 C C . SER A 1 106 ? 37.594 3.490 -52.939 1.00 44.97 106 SER A C 1
ATOM 791 O O . SER A 1 106 ? 36.891 2.527 -53.228 1.00 44.97 106 SER A O 1
ATOM 793 N N . ALA A 1 107 ? 37.826 4.489 -53.795 1.00 38.19 107 ALA A N 1
ATOM 794 C CA . ALA A 1 107 ? 37.805 4.315 -55.247 1.00 38.19 107 ALA A CA 1
ATOM 795 C C . ALA A 1 107 ? 38.801 5.288 -55.913 1.00 38.19 107 ALA A C 1
ATOM 797 O O . ALA A 1 107 ? 38.560 6.492 -55.917 1.00 38.19 107 ALA A O 1
ATOM 798 N N . SER A 1 108 ? 39.868 4.685 -56.461 1.00 39.28 108 SER A N 1
ATOM 799 C CA . SER A 1 108 ? 40.819 5.171 -57.483 1.00 39.28 108 SER A CA 1
ATOM 800 C C . SER A 1 108 ? 41.817 6.272 -57.124 1.00 39.28 108 SER A C 1
ATOM 802 O O . SER A 1 108 ? 41.416 7.436 -56.935 1.00 39.28 108 SER A O 1
#

Radius of gyration: 22.73 Å; chains: 1; bounding box: 54×21×81 Å

Sequence (108 aa):
KTDKAVAGLISKIEQTLRNLKNILNKQLLIVKSLQFDIFGFSRGAAAARHFANRVLAQDSAIIAAIRQGLNGVAFQGAPAGKTRFIGIFDTVAAIGSPVNGMNPHSAS